Protein AF-A0A974Z1P3-F1 (afdb_monomer)

Sequence (113 aa):
MADDVELRAAVKVRVVDYPVGRHLAYLEREADGDGVVVRTGVVAGSCVDAADPERAWVPLVDAGSPEPTTTRYVAVADLIGELTDPGVPRHLAEGRPVHPPRQLFRTGRHRRD

Nearest PDB structures (foldseek):
  1soz-assembly1_C  TM=4.581E-01  e=2.219E-01  Escherichia coli
  8cd1-assembly1_v  TM=6.236E-01  e=1.532E+00  Pseudomonas phage phiKZ
  7d2p-assembly1_B  TM=5.222E-01  e=1.923E+00  Deinococcus radiodurans
  7ewj-assembly1_B  TM=4.780E-01  e=2.154E+00  Staphylococcus aureus

pLDDT: mean 73.5, std 18.25, range [42.91, 94.81]

Radius of gyration: 25.66 Å; Cα contacts (8 Å, |Δi|>4): 163; chains: 1; bounding box: 58×56×86 Å

Secondary structure (DSSP, 8-state):
-------------------TT-EEEEEEE-TTSS-EEEEEEEE-SPPBTTT-TTT-EEEEEETT-SS-PPPEEEEGGGEEEEEP-TTS-HHHHS-------------------

Solvent-accessible surface area (backbone atoms only — not comparable to full-atom values): 7359 Å² total; per-residue (Å²): 143,82,86,88,75,83,82,75,72,80,76,77,70,64,62,53,83,62,63,64,70,41,38,36,33,30,63,43,75,41,93,86,69,86,46,74,45,81,46,53,24,28,28,72,39,73,47,42,56,23,72,39,55,94,70,13,29,38,32,24,26,62,69,84,64,98,58,94,60,72,72,41,75,42,49,50,80,40,50,79,45,75,53,76,66,91,85,56,59,71,83,68,70,49,85,64,83,77,76,72,79,76,81,78,77,91,79,79,88,79,85,77,135

Foldseek 3Di:
DDDPPDPPPVPPQQFDWDDFQWKFWFWDADPVRPDIDIFIWTFHDTWDPRSDLQAIWTFTFGDPDPDDGDTDTDRSVGTPDTDDDPPDDPVRVPPDPPPPDPDPDPDDDDDDD

Structure (mmCIF, N/CA/C/O backbone):
data_AF-A0A974Z1P3-F1
#
_entry.id   AF-A0A974Z1P3-F1
#
loop_
_atom_site.group_PDB
_atom_site.id
_atom_site.type_symbol
_atom_site.label_atom_id
_atom_site.label_alt_id
_atom_site.label_comp_id
_atom_site.label_asym_id
_atom_site.label_entity_id
_atom_site.label_seq_id
_atom_site.pdbx_PDB_ins_code
_atom_site.Cartn_x
_atom_site.Cartn_y
_atom_site.Cartn_z
_atom_site.occupancy
_atom_site.B_iso_or_equiv
_atom_site.auth_seq_id
_atom_site.auth_comp_id
_atom_site.auth_asym_id
_atom_site.auth_atom_id
_atom_site.pdbx_PDB_model_num
ATOM 1 N N . MET A 1 1 ? 26.414 -39.726 -24.744 1.00 42.91 1 MET A N 1
ATOM 2 C CA . MET A 1 1 ? 26.186 -38.330 -25.158 1.00 42.91 1 MET A CA 1
ATOM 3 C C . MET A 1 1 ? 24.778 -37.988 -24.706 1.00 42.91 1 MET A C 1
ATOM 5 O O . MET A 1 1 ? 23.828 -38.133 -25.458 1.00 42.91 1 MET A O 1
ATOM 9 N N . ALA A 1 2 ? 24.651 -37.751 -23.408 1.00 48.66 2 ALA A N 1
ATOM 10 C CA . ALA A 1 2 ? 23.424 -37.354 -22.734 1.00 48.66 2 ALA A CA 1
ATOM 11 C C . ALA A 1 2 ? 23.763 -36.067 -21.974 1.00 48.66 2 ALA A C 1
ATOM 13 O O . ALA A 1 2 ? 24.948 -35.808 -21.772 1.00 48.66 2 ALA A O 1
ATOM 14 N N . ASP A 1 3 ? 22.732 -35.315 -21.605 1.00 48.41 3 ASP A N 1
ATOM 15 C CA . ASP A 1 3 ? 22.768 -34.007 -20.940 1.00 48.41 3 ASP A CA 1
ATOM 16 C C . ASP A 1 3 ? 22.731 -32.796 -21.876 1.00 48.41 3 ASP A C 1
ATOM 18 O O . ASP A 1 3 ? 23.673 -32.024 -21.989 1.00 48.41 3 ASP A O 1
ATOM 22 N N . ASP A 1 4 ? 21.558 -32.606 -22.480 1.00 51.88 4 ASP A N 1
ATOM 23 C CA . ASP A 1 4 ? 20.980 -31.269 -22.647 1.00 51.88 4 ASP A CA 1
ATOM 24 C C . ASP A 1 4 ? 19.503 -31.359 -22.220 1.00 51.88 4 ASP A C 1
ATOM 26 O O . ASP A 1 4 ? 18.567 -31.326 -23.017 1.00 51.88 4 ASP A O 1
ATOM 30 N N . VAL A 1 5 ? 19.289 -31.677 -20.938 1.00 54.16 5 VAL A N 1
ATOM 31 C CA . VAL A 1 5 ? 17.953 -31.668 -20.333 1.00 54.16 5 VAL A CA 1
ATOM 32 C C . VAL A 1 5 ? 17.677 -30.237 -19.896 1.00 54.16 5 VAL A C 1
ATOM 34 O O . VAL A 1 5 ? 18.276 -29.739 -18.945 1.00 54.16 5 VAL A O 1
ATOM 37 N N . GLU A 1 6 ? 16.771 -29.592 -20.630 1.00 55.41 6 GLU A N 1
ATOM 38 C CA . GLU A 1 6 ? 16.186 -28.282 -20.360 1.00 55.41 6 GLU A CA 1
ATOM 39 C C . GLU A 1 6 ? 15.903 -28.064 -18.863 1.00 55.41 6 GLU A C 1
ATOM 41 O O . GLU A 1 6 ? 14.855 -28.447 -18.340 1.00 55.41 6 GLU A O 1
ATOM 46 N N . LEU A 1 7 ? 16.786 -27.341 -18.170 1.00 48.09 7 LEU A N 1
ATOM 47 C CA . LEU A 1 7 ? 16.464 -26.725 -16.884 1.00 48.09 7 LEU A CA 1
ATOM 48 C C . LEU A 1 7 ? 15.663 -25.436 -17.124 1.00 48.09 7 LEU A C 1
ATOM 50 O O . LEU A 1 7 ? 16.075 -24.330 -16.782 1.00 48.09 7 LEU A O 1
ATOM 54 N N . ARG A 1 8 ? 14.465 -25.562 -17.703 1.00 47.72 8 ARG A N 1
ATOM 55 C CA . ARG A 1 8 ? 13.443 -24.509 -17.619 1.00 47.72 8 ARG A CA 1
ATOM 56 C C . ARG A 1 8 ? 12.779 -24.601 -16.253 1.00 47.72 8 ARG A C 1
ATOM 58 O O . ARG A 1 8 ? 11.623 -24.996 -16.123 1.00 47.72 8 ARG A O 1
ATOM 65 N N . ALA A 1 9 ? 13.538 -24.259 -15.213 1.00 52.88 9 ALA A N 1
ATOM 66 C CA . ALA A 1 9 ? 12.964 -23.979 -13.911 1.00 52.88 9 ALA A CA 1
ATOM 67 C C . ALA A 1 9 ? 11.928 -22.870 -14.117 1.00 52.88 9 ALA A C 1
ATOM 69 O O . ALA A 1 9 ? 12.272 -21.749 -14.492 1.00 52.88 9 ALA A O 1
ATOM 70 N N . ALA A 1 10 ? 10.649 -23.200 -13.946 1.00 48.91 10 ALA A N 1
ATOM 71 C CA . ALA A 1 10 ? 9.578 -22.224 -13.944 1.00 48.91 10 ALA A CA 1
ATOM 72 C C . ALA A 1 10 ? 9.824 -21.281 -12.761 1.00 48.91 10 ALA A C 1
ATOM 74 O O . ALA A 1 10 ? 9.427 -21.563 -11.629 1.00 48.91 10 ALA A O 1
ATOM 75 N N . VAL A 1 11 ? 10.535 -20.180 -13.010 1.00 53.62 11 VAL A N 1
ATOM 76 C CA . VAL A 1 11 ? 10.658 -19.079 -12.062 1.00 53.62 11 VAL A CA 1
ATOM 77 C C . VAL A 1 11 ? 9.252 -18.526 -11.913 1.00 53.62 11 VAL A C 1
ATOM 79 O O . VAL A 1 11 ? 8.752 -17.786 -12.757 1.00 53.62 11 VAL A O 1
ATOM 82 N N . LYS A 1 12 ? 8.562 -18.970 -10.863 1.00 56.53 12 LYS A N 1
ATOM 83 C CA . LYS A 1 12 ? 7.257 -18.446 -10.486 1.00 56.53 12 LYS A CA 1
ATOM 84 C C . LYS A 1 12 ? 7.496 -17.033 -9.968 1.00 56.53 12 LYS A C 1
ATOM 86 O O . LYS A 1 12 ? 7.724 -16.852 -8.775 1.00 56.53 12 LYS A O 1
ATOM 91 N N . VAL A 1 13 ? 7.503 -16.061 -10.880 1.00 56.81 13 VAL A N 1
ATOM 92 C CA . VAL A 1 13 ? 7.567 -14.637 -10.547 1.00 56.81 13 VAL A CA 1
ATOM 93 C C . VAL A 1 13 ? 6.408 -14.362 -9.596 1.00 56.81 13 VAL A C 1
ATOM 95 O O . VAL A 1 13 ? 5.239 -14.478 -9.971 1.00 56.81 13 VAL A O 1
ATOM 98 N N . ARG A 1 14 ? 6.724 -14.100 -8.327 1.00 62.78 14 ARG A N 1
ATOM 99 C CA . ARG A 1 14 ? 5.731 -13.655 -7.354 1.00 62.78 14 ARG A CA 1
ATOM 100 C C . ARG A 1 14 ? 5.531 -12.172 -7.602 1.00 62.78 14 ARG A C 1
ATOM 102 O O . ARG A 1 14 ? 6.331 -11.366 -7.148 1.00 62.78 14 ARG A O 1
ATOM 109 N N . VAL A 1 15 ? 4.497 -11.850 -8.369 1.00 71.38 15 VAL A N 1
ATOM 110 C CA . VAL A 1 15 ? 4.080 -10.464 -8.559 1.00 71.38 15 VAL A CA 1
ATOM 111 C C . VAL A 1 15 ? 3.554 -9.943 -7.225 1.00 71.38 15 VAL A C 1
ATOM 113 O O . VAL A 1 15 ? 2.711 -10.592 -6.600 1.00 71.38 15 VAL A O 1
ATOM 116 N N . VAL A 1 16 ? 4.074 -8.804 -6.783 1.00 82.75 16 VAL A N 1
ATOM 117 C CA . VAL A 1 16 ? 3.544 -8.082 -5.627 1.00 82.75 16 VAL A CA 1
ATOM 118 C C . VAL A 1 16 ? 2.328 -7.289 -6.082 1.00 82.75 16 VAL A C 1
ATOM 120 O O . VAL A 1 16 ? 2.438 -6.433 -6.955 1.00 82.75 16 VAL A O 1
ATOM 123 N N . ASP A 1 17 ? 1.174 -7.579 -5.494 1.00 85.56 17 ASP A N 1
ATOM 124 C CA . ASP A 1 17 ? -0.073 -6.885 -5.794 1.00 85.56 17 ASP A CA 1
ATOM 125 C C . ASP A 1 17 ? -0.752 -6.464 -4.491 1.00 85.56 17 ASP A C 1
ATOM 127 O O . ASP A 1 17 ? -1.092 -7.304 -3.656 1.00 85.56 17 ASP A O 1
ATOM 131 N N . TYR A 1 18 ? -0.931 -5.154 -4.328 1.00 88.88 18 TYR A N 1
ATOM 132 C CA . TYR A 1 18 ? -1.702 -4.566 -3.240 1.00 88.88 18 TYR A CA 1
ATOM 133 C C . TYR A 1 18 ? -2.903 -3.832 -3.842 1.00 88.88 18 TYR A C 1
ATOM 135 O O . TYR A 1 18 ? -2.718 -2.841 -4.552 1.00 88.88 18 TYR A O 1
ATOM 143 N N . PRO A 1 19 ? -4.138 -4.288 -3.572 1.00 89.56 19 PRO A N 1
ATOM 144 C CA . PRO A 1 19 ? -5.331 -3.629 -4.081 1.00 89.56 19 PRO A CA 1
ATOM 145 C C . PRO A 1 19 ? -5.462 -2.184 -3.588 1.00 89.56 19 PRO A C 1
ATOM 147 O O . PRO A 1 19 ? -5.254 -1.896 -2.407 1.00 89.56 19 PRO A O 1
ATOM 150 N N . VAL A 1 20 ? -5.898 -1.289 -4.477 1.00 90.44 20 VAL A N 1
ATOM 151 C CA . VAL A 1 20 ? -6.262 0.094 -4.128 1.00 90.44 20 VAL A CA 1
ATOM 152 C C . VAL A 1 20 ? -7.296 0.101 -2.998 1.00 90.44 20 VAL A C 1
ATOM 154 O O . VAL A 1 20 ? -8.233 -0.697 -2.992 1.00 90.44 20 VAL A O 1
ATOM 157 N N . GLY A 1 21 ? -7.118 0.998 -2.027 1.00 87.62 21 GLY A N 1
ATOM 158 C CA . GLY A 1 21 ? -7.963 1.098 -0.834 1.00 87.62 21 GLY A CA 1
ATOM 159 C C . GLY A 1 21 ? -7.510 0.233 0.348 1.00 87.62 21 GLY A C 1
ATOM 160 O O . GLY A 1 21 ? -8.043 0.379 1.450 1.00 87.62 21 GLY A O 1
ATOM 161 N N . ARG A 1 22 ? -6.510 -0.643 0.173 1.00 88.62 22 ARG A N 1
ATOM 162 C CA . ARG A 1 22 ? -5.933 -1.399 1.293 1.00 88.62 22 ARG A CA 1
ATOM 163 C C . ARG A 1 22 ? -5.180 -0.482 2.242 1.00 88.62 22 ARG A C 1
ATOM 165 O O . ARG A 1 22 ? -4.438 0.391 1.805 1.00 88.62 22 ARG A O 1
ATOM 172 N N . HIS A 1 23 ? -5.353 -0.719 3.537 1.00 90.56 23 HIS A N 1
ATOM 173 C CA . HIS A 1 23 ? -4.600 -0.034 4.576 1.00 90.56 23 HIS A CA 1
ATOM 174 C C . HIS A 1 23 ? -3.338 -0.834 4.882 1.00 90.56 23 HIS A C 1
ATOM 176 O O . HIS A 1 23 ? -3.420 -1.995 5.280 1.00 90.56 23 HIS A O 1
ATOM 182 N N . LEU A 1 24 ? -2.178 -0.215 4.699 1.00 91.81 24 LEU A N 1
ATOM 183 C CA . LEU A 1 24 ? -0.874 -0.813 4.961 1.00 91.81 24 LEU A CA 1
ATOM 184 C C . LEU A 1 24 ? -0.162 -0.050 6.073 1.00 91.81 24 LEU A C 1
ATOM 186 O O . LEU A 1 24 ? -0.277 1.173 6.172 1.00 91.81 24 LEU A O 1
ATOM 190 N N . ALA A 1 25 ? 0.593 -0.778 6.887 1.00 92.38 25 ALA A N 1
ATOM 191 C CA . ALA A 1 25 ? 1.550 -0.219 7.826 1.00 92.38 25 ALA A CA 1
ATOM 192 C C . ALA A 1 25 ? 2.971 -0.350 7.262 1.00 92.38 25 ALA A C 1
ATOM 194 O O . ALA A 1 25 ? 3.324 -1.381 6.681 1.00 92.38 25 ALA A O 1
ATOM 195 N N . TYR A 1 26 ? 3.785 0.685 7.447 1.00 92.94 26 TYR A N 1
ATOM 196 C CA . TYR A 1 26 ? 5.147 0.751 6.925 1.00 92.94 26 TYR A CA 1
ATOM 197 C C . TYR A 1 26 ? 6.101 1.463 7.882 1.00 92.94 26 TYR A C 1
ATOM 199 O O . TYR A 1 26 ? 5.675 2.223 8.755 1.00 92.94 26 TYR A O 1
ATOM 207 N N . LEU A 1 27 ? 7.393 1.197 7.712 1.00 92.81 27 LEU A N 1
ATOM 208 C CA . LEU A 1 27 ? 8.467 1.844 8.453 1.00 92.81 27 LEU A CA 1
ATOM 209 C C . LEU A 1 27 ? 8.913 3.117 7.734 1.00 92.81 27 LEU A C 1
ATOM 211 O O . LEU A 1 27 ? 9.183 3.109 6.536 1.00 92.81 27 LEU A O 1
ATOM 215 N N . GLU A 1 28 ? 9.037 4.210 8.477 1.00 90.94 28 GLU A N 1
ATOM 216 C CA . GLU A 1 28 ? 9.705 5.430 8.030 1.00 90.94 28 GLU A CA 1
ATOM 217 C C . GLU A 1 28 ? 10.891 5.703 8.954 1.00 90.94 28 GLU A C 1
ATOM 219 O O . GLU A 1 28 ? 10.758 5.675 10.177 1.00 90.94 28 GLU A O 1
ATOM 224 N N . ARG A 1 29 ? 12.062 5.963 8.370 1.00 89.44 29 ARG A N 1
ATOM 225 C CA . ARG A 1 29 ? 13.233 6.411 9.130 1.00 89.44 29 ARG A CA 1
ATOM 226 C C . ARG A 1 29 ? 13.097 7.895 9.423 1.00 89.44 29 ARG A C 1
ATOM 228 O O . ARG A 1 29 ? 12.781 8.674 8.525 1.00 89.44 29 ARG A O 1
ATOM 235 N N . GLU A 1 30 ? 13.364 8.275 10.662 1.00 88.25 30 GLU A N 1
ATOM 236 C CA . GLU A 1 30 ? 13.434 9.679 11.045 1.00 88.25 30 GLU A CA 1
ATOM 237 C C . GLU A 1 30 ? 14.611 10.368 10.345 1.00 88.25 30 GLU A C 1
ATOM 239 O O . GLU A 1 30 ? 15.637 9.746 10.057 1.00 88.25 30 GLU A O 1
ATOM 244 N N . ALA A 1 31 ? 14.461 11.664 10.063 1.00 82.69 31 ALA A N 1
ATOM 245 C CA . ALA A 1 31 ? 15.448 12.442 9.312 1.00 82.69 31 ALA A CA 1
ATOM 246 C C . ALA A 1 31 ? 16.823 12.488 10.000 1.00 82.69 31 ALA A C 1
ATOM 248 O O . ALA A 1 31 ? 17.848 12.510 9.322 1.00 82.69 31 ALA A O 1
ATOM 249 N N . ASP A 1 32 ? 16.835 12.444 11.333 1.00 86.25 32 ASP A N 1
ATOM 250 C CA . ASP A 1 32 ? 18.050 12.455 12.151 1.00 86.25 32 ASP A CA 1
ATOM 251 C C . ASP A 1 32 ? 18.700 11.063 12.282 1.00 86.25 32 ASP A C 1
ATOM 253 O O . ASP A 1 32 ? 19.778 10.924 12.855 1.00 86.25 32 ASP A O 1
ATOM 257 N N . GLY A 1 33 ? 18.072 10.023 11.719 1.00 74.69 33 GLY A N 1
ATOM 258 C CA . GLY A 1 33 ? 18.645 8.684 11.574 1.00 74.69 33 GLY A CA 1
ATOM 259 C C . GLY A 1 33 ? 18.643 7.809 12.829 1.00 74.69 33 GLY A C 1
ATOM 260 O O . GLY A 1 33 ? 19.022 6.643 12.729 1.00 74.69 33 GLY A O 1
ATOM 261 N N . ASP A 1 34 ? 18.196 8.326 13.975 1.00 84.75 34 ASP A N 1
ATOM 262 C CA . ASP A 1 34 ? 18.231 7.609 15.261 1.00 84.75 34 ASP A CA 1
ATOM 263 C C . ASP A 1 34 ? 16.904 6.900 15.609 1.00 84.75 34 ASP A C 1
ATOM 265 O O . ASP A 1 34 ? 16.799 6.187 16.607 1.00 84.75 34 ASP A O 1
ATOM 269 N N . GLY A 1 35 ? 15.880 7.052 14.761 1.00 85.69 35 GLY A N 1
ATOM 270 C CA . GLY A 1 35 ? 14.543 6.515 14.994 1.00 85.69 35 GLY A CA 1
ATOM 271 C C . GLY A 1 35 ? 13.897 5.901 13.756 1.00 85.69 35 GLY A C 1
ATOM 272 O O . GLY A 1 35 ? 14.149 6.290 12.612 1.00 85.69 35 GLY A O 1
ATOM 273 N N . VAL A 1 36 ? 13.030 4.921 14.001 1.00 90.38 36 VAL A N 1
ATOM 274 C CA . VAL A 1 36 ? 12.094 4.383 13.013 1.00 90.38 36 VAL A CA 1
ATOM 275 C C . VAL A 1 36 ? 10.695 4.540 13.580 1.00 90.38 36 VAL A C 1
ATOM 277 O O . VAL A 1 36 ? 10.408 4.065 14.679 1.00 90.38 36 VAL A O 1
ATOM 280 N N . VAL A 1 37 ? 9.817 5.176 12.814 1.00 90.69 37 VAL A N 1
ATOM 281 C CA . VAL A 1 37 ? 8.404 5.314 13.151 1.00 90.69 37 VAL A CA 1
ATOM 282 C C . VAL A 1 37 ? 7.569 4.391 12.279 1.00 90.69 37 VAL A C 1
ATOM 284 O O . VAL A 1 37 ? 7.866 4.157 11.107 1.00 90.69 37 VAL A O 1
ATOM 287 N N . VAL A 1 38 ? 6.500 3.858 12.862 1.00 91.12 38 VAL A N 1
ATOM 288 C CA . VAL A 1 38 ? 5.482 3.126 12.112 1.00 91.12 38 VAL A CA 1
ATOM 289 C C . VAL A 1 38 ? 4.434 4.117 11.635 1.00 91.12 38 VAL A C 1
ATOM 291 O O . VAL A 1 38 ? 3.852 4.845 12.440 1.00 91.12 38 VAL A O 1
ATOM 294 N N . ARG A 1 39 ? 4.158 4.111 10.333 1.00 90.81 39 ARG A N 1
ATOM 295 C CA . ARG A 1 39 ? 3.071 4.884 9.729 1.00 90.81 39 ARG A CA 1
ATOM 296 C C . ARG A 1 39 ? 2.094 3.988 9.009 1.00 90.81 39 ARG A C 1
ATOM 298 O O . ARG A 1 39 ? 2.355 2.816 8.753 1.00 90.81 39 ARG A O 1
ATOM 305 N N . THR A 1 40 ? 0.941 4.564 8.706 1.00 90.62 40 THR A N 1
ATOM 306 C CA . THR A 1 40 ? -0.157 3.879 8.038 1.00 90.62 40 THR A CA 1
ATOM 307 C C . THR A 1 40 ? -0.585 4.674 6.821 1.00 90.62 40 THR A C 1
ATOM 309 O O . THR A 1 40 ? -0.742 5.892 6.904 1.00 90.62 40 THR A O 1
ATOM 312 N N . GLY A 1 41 ? -0.812 3.991 5.707 1.00 91.19 41 GLY A N 1
ATOM 313 C CA . GLY A 1 41 ? -1.300 4.612 4.486 1.00 91.19 41 GLY A CA 1
ATOM 314 C C . GLY A 1 41 ? -2.303 3.735 3.758 1.00 91.19 41 GLY A C 1
ATOM 315 O O . GLY A 1 41 ? -2.412 2.537 4.018 1.00 91.19 41 GLY A O 1
ATOM 316 N N . VAL A 1 42 ? -3.043 4.351 2.845 1.00 91.44 42 VAL A N 1
ATOM 317 C CA . VAL A 1 42 ? -3.998 3.678 1.967 1.00 91.44 42 VAL A CA 1
ATOM 318 C C . VAL A 1 42 ? -3.389 3.559 0.578 1.00 91.44 42 VAL A C 1
ATOM 320 O O . VAL A 1 42 ? -2.856 4.534 0.053 1.00 91.44 42 VAL A O 1
ATOM 323 N N . VAL A 1 43 ? -3.465 2.375 -0.025 1.00 92.81 43 VAL A N 1
ATOM 324 C CA . VAL A 1 43 ? -2.971 2.139 -1.387 1.00 92.81 43 VAL A CA 1
ATOM 325 C C . VAL A 1 43 ? -3.760 2.986 -2.375 1.00 92.81 43 VAL A C 1
ATOM 327 O O . VAL A 1 43 ? -4.980 2.856 -2.478 1.00 92.81 43 VAL A O 1
ATOM 330 N N . ALA A 1 44 ? -3.055 3.848 -3.101 1.00 91.88 44 ALA A N 1
ATOM 331 C CA . ALA A 1 44 ? -3.637 4.818 -4.024 1.00 91.88 44 ALA A CA 1
ATOM 332 C C . ALA A 1 44 ? -3.581 4.369 -5.493 1.00 91.88 44 ALA A C 1
ATOM 334 O O . ALA A 1 44 ? -4.239 4.961 -6.346 1.00 91.88 44 ALA A O 1
ATOM 335 N N . GLY A 1 45 ? -2.806 3.330 -5.804 1.00 91.81 45 GLY A N 1
ATOM 336 C CA . GLY A 1 45 ? -2.604 2.862 -7.171 1.00 91.81 45 GLY A CA 1
ATOM 337 C C . GLY A 1 45 ? -1.816 1.560 -7.250 1.00 91.81 45 GLY A C 1
ATOM 338 O O . GLY A 1 45 ? -1.504 0.942 -6.234 1.00 91.81 45 GLY A O 1
ATOM 339 N N . SER A 1 46 ? -1.498 1.154 -8.478 1.00 92.75 46 SER A N 1
ATOM 340 C CA . SER A 1 46 ? -0.743 -0.068 -8.754 1.00 92.75 46 SER A CA 1
ATOM 341 C C . SER A 1 46 ? 0.702 0.017 -8.267 1.00 92.75 46 SER A C 1
ATOM 343 O O . SER A 1 46 ? 1.319 1.084 -8.290 1.00 92.75 46 SER A O 1
ATOM 345 N N . CYS A 1 47 ? 1.257 -1.133 -7.886 1.00 92.31 47 CYS A N 1
ATOM 346 C CA . CYS A 1 47 ? 2.666 -1.246 -7.528 1.00 92.31 47 CYS A CA 1
ATOM 347 C C . CYS A 1 47 ? 3.562 -0.964 -8.741 1.00 92.31 47 CYS A C 1
ATOM 349 O O . CYS A 1 47 ? 3.314 -1.454 -9.845 1.00 92.31 47 CYS A O 1
ATOM 351 N N . VAL A 1 48 ? 4.627 -0.202 -8.518 1.00 92.75 48 VAL A N 1
ATOM 352 C CA . VAL A 1 48 ? 5.717 -0.002 -9.478 1.00 92.75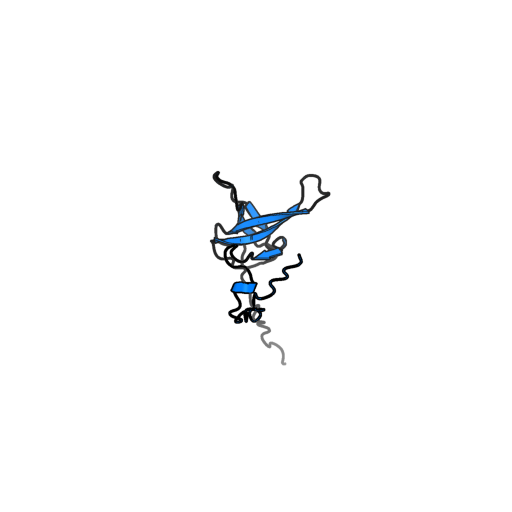 48 VAL A CA 1
ATOM 353 C C . VAL A 1 48 ? 6.702 -1.156 -9.318 1.00 92.75 48 VAL A C 1
ATOM 355 O O . VAL A 1 48 ? 6.920 -1.609 -8.198 1.00 92.75 48 VAL A O 1
ATOM 358 N N . ASP A 1 49 ? 7.264 -1.653 -10.423 1.00 90.94 49 ASP A N 1
ATOM 359 C CA . ASP A 1 49 ? 8.224 -2.771 -10.440 1.00 90.94 49 ASP A CA 1
ATOM 360 C C . ASP A 1 49 ? 7.728 -4.049 -9.737 1.00 90.94 49 ASP A C 1
ATOM 362 O O . ASP A 1 49 ? 8.503 -4.835 -9.203 1.00 90.94 49 ASP A O 1
ATOM 366 N N . ALA A 1 50 ? 6.417 -4.307 -9.803 1.00 88.06 50 ALA A N 1
ATOM 367 C CA . ALA A 1 50 ? 5.730 -5.415 -9.130 1.00 88.06 50 ALA A CA 1
ATOM 368 C C . ALA A 1 50 ? 6.304 -6.823 -9.403 1.00 88.06 50 ALA A C 1
ATOM 370 O O . ALA A 1 50 ? 6.012 -7.759 -8.661 1.00 88.06 50 ALA A O 1
ATOM 371 N N . ALA A 1 51 ? 7.089 -6.997 -10.469 1.00 88.00 51 ALA A N 1
ATOM 372 C CA . ALA A 1 51 ? 7.745 -8.260 -10.803 1.00 88.00 51 ALA A CA 1
ATOM 373 C C . ALA A 1 51 ? 8.976 -8.567 -9.927 1.00 88.00 51 ALA A C 1
ATOM 375 O O . ALA A 1 51 ? 9.385 -9.727 -9.866 1.00 88.00 51 ALA A O 1
ATOM 376 N N . ASP A 1 52 ? 9.551 -7.560 -9.263 1.00 88.88 52 ASP A N 1
ATOM 377 C CA . ASP A 1 52 ? 10.714 -7.692 -8.383 1.00 88.88 52 ASP A CA 1
ATOM 378 C C . ASP A 1 52 ? 10.406 -7.084 -6.998 1.00 88.88 52 ASP A C 1
ATOM 380 O O . ASP A 1 52 ? 10.459 -5.865 -6.836 1.00 88.88 52 ASP A O 1
ATOM 384 N N . PRO A 1 53 ? 10.091 -7.901 -5.974 1.00 84.00 53 PRO A N 1
ATOM 385 C CA . PRO A 1 53 ? 9.714 -7.405 -4.649 1.00 84.00 53 PRO A CA 1
ATOM 386 C C . PRO A 1 53 ? 10.815 -6.595 -3.951 1.00 84.00 53 PRO A C 1
ATOM 388 O O . PRO A 1 53 ? 10.495 -5.789 -3.082 1.00 84.00 53 PRO A O 1
ATOM 391 N N . GLU A 1 54 ? 12.089 -6.776 -4.312 1.00 88.06 54 GLU A N 1
ATOM 392 C CA . GLU A 1 54 ? 13.198 -6.006 -3.728 1.00 88.06 54 GLU A CA 1
ATOM 393 C C . GLU A 1 54 ? 13.285 -4.587 -4.302 1.00 88.06 54 GLU A C 1
ATOM 395 O O . GLU A 1 54 ? 13.893 -3.702 -3.700 1.00 88.06 54 GLU A O 1
ATOM 400 N N . ARG A 1 55 ? 12.664 -4.364 -5.464 1.00 89.56 55 ARG A N 1
ATOM 401 C CA . ARG A 1 55 ? 12.627 -3.074 -6.163 1.00 89.56 55 ARG A CA 1
ATOM 40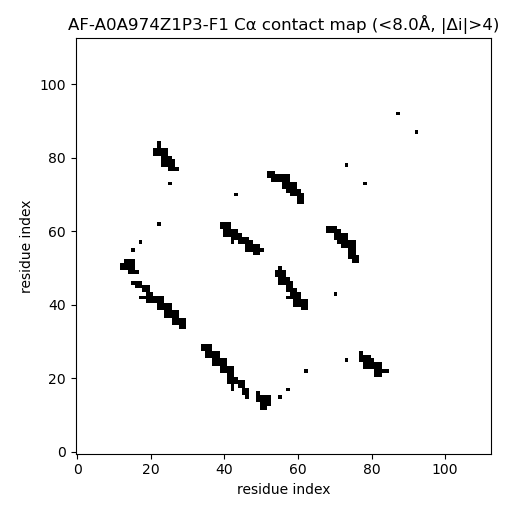2 C C . ARG A 1 55 ? 11.233 -2.477 -6.241 1.00 89.56 55 ARG A C 1
ATOM 404 O O . ARG A 1 55 ? 11.098 -1.356 -6.713 1.00 89.56 55 ARG A O 1
ATOM 411 N N . ALA A 1 56 ? 10.218 -3.215 -5.807 1.00 92.75 56 ALA A N 1
ATOM 412 C CA . ALA A 1 56 ? 8.838 -2.802 -5.924 1.00 92.75 56 ALA A CA 1
ATOM 413 C C . ALA A 1 56 ? 8.503 -1.652 -4.966 1.00 92.75 56 ALA A C 1
ATOM 415 O O . ALA A 1 56 ? 8.917 -1.635 -3.801 1.00 92.75 56 ALA A O 1
ATOM 416 N N . TRP A 1 57 ? 7.679 -0.726 -5.452 1.00 94.44 57 TRP A N 1
ATOM 417 C CA . TRP A 1 57 ? 7.186 0.419 -4.689 1.00 94.44 57 TRP A CA 1
ATOM 418 C C . TRP A 1 57 ? 5.667 0.466 -4.706 1.00 94.44 57 TRP A C 1
ATOM 420 O O . TRP A 1 57 ? 5.035 0.258 -5.742 1.00 94.44 57 TRP A O 1
ATOM 430 N N . VAL A 1 58 ? 5.077 0.807 -3.566 1.00 94.31 58 VAL A N 1
ATOM 431 C CA . VAL A 1 58 ? 3.632 0.944 -3.398 1.00 94.31 58 VAL A CA 1
ATOM 432 C C . VAL A 1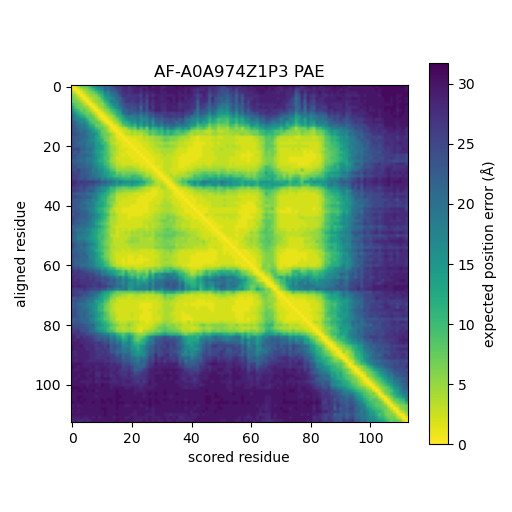 58 ? 3.284 2.421 -3.221 1.00 94.31 58 VAL A C 1
ATOM 434 O O . VAL A 1 58 ? 3.814 3.058 -2.307 1.00 94.3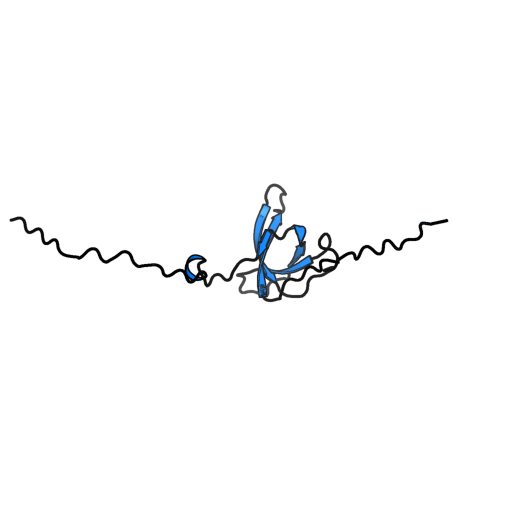1 58 VAL A O 1
ATOM 437 N N . PRO A 1 59 ? 2.409 2.992 -4.066 1.00 94.81 59 PRO A N 1
ATOM 438 C CA . PRO A 1 59 ? 1.905 4.343 -3.863 1.00 94.81 59 PRO A CA 1
ATOM 439 C C . PRO A 1 59 ? 0.885 4.349 -2.717 1.00 94.81 59 PRO A C 1
ATOM 441 O O . PRO A 1 59 ? -0.199 3.772 -2.826 1.00 94.81 59 PRO A O 1
ATOM 444 N N . LEU A 1 60 ? 1.228 5.018 -1.620 1.00 93.06 60 LEU A N 1
ATOM 445 C CA . LEU A 1 60 ? 0.391 5.199 -0.439 1.00 93.06 60 LEU A CA 1
ATOM 446 C C . LEU A 1 60 ? 0.003 6.667 -0.260 1.00 93.06 60 LEU A C 1
ATOM 448 O O . LEU A 1 60 ? 0.794 7.574 -0.510 1.00 93.06 60 LEU A O 1
ATOM 452 N N . VAL A 1 61 ? -1.207 6.898 0.234 1.00 91.06 61 VAL A N 1
ATOM 453 C CA . VAL A 1 61 ? -1.638 8.188 0.784 1.00 91.06 61 VAL A CA 1
ATOM 454 C C . VAL A 1 61 ? -1.782 8.082 2.296 1.00 91.06 61 VAL A C 1
ATOM 456 O O . VAL A 1 61 ? -2.213 7.046 2.800 1.00 91.06 61 VAL A O 1
ATOM 459 N N . ASP A 1 62 ? -1.421 9.133 3.031 1.00 85.06 62 ASP A N 1
ATOM 460 C CA . ASP A 1 62 ? -1.499 9.124 4.495 1.00 85.06 62 ASP A CA 1
ATOM 461 C C . ASP A 1 62 ? -2.947 8.933 4.975 1.00 85.06 62 ASP A C 1
ATOM 463 O O . ASP A 1 62 ? -3.862 9.671 4.597 1.00 85.06 62 ASP A O 1
ATOM 467 N N . ALA A 1 63 ? -3.152 7.934 5.837 1.00 71.75 63 ALA A N 1
ATOM 468 C CA . ALA A 1 63 ? -4.449 7.671 6.443 1.00 71.75 63 ALA A CA 1
ATOM 469 C C . ALA A 1 63 ? -4.700 8.696 7.563 1.00 71.75 63 ALA A C 1
ATOM 471 O O . ALA A 1 63 ? -4.095 8.611 8.628 1.00 71.75 63 ALA A O 1
ATOM 472 N N . GLY A 1 64 ? -5.580 9.675 7.322 1.00 64.00 64 GLY A N 1
ATOM 473 C CA . GLY A 1 64 ? -6.032 10.630 8.346 1.00 64.00 64 GLY A CA 1
ATOM 474 C C . GLY A 1 64 ? -5.794 12.114 8.057 1.00 64.00 64 GLY A C 1
ATOM 475 O O . GLY A 1 64 ? -6.134 12.935 8.906 1.00 64.00 64 GLY A O 1
ATOM 476 N N . SER A 1 65 ? -5.256 12.484 6.890 1.00 55.09 65 SER A N 1
ATOM 477 C CA . SER A 1 65 ? -5.1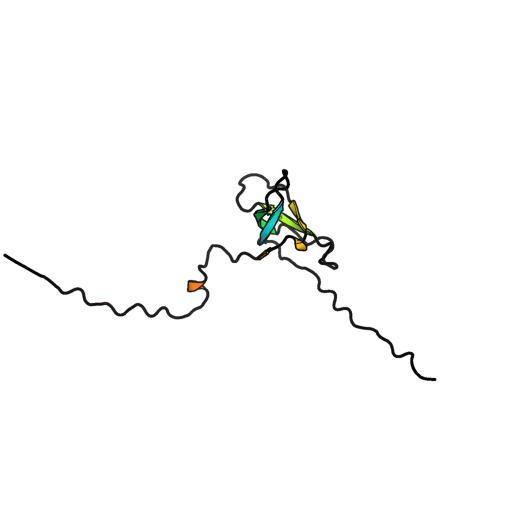38 13.901 6.520 1.00 55.09 65 SER A CA 1
ATOM 478 C C . SER A 1 65 ? -6.380 14.393 5.754 1.00 55.09 65 SER A C 1
ATOM 480 O O . SER A 1 65 ? -6.790 13.737 4.794 1.00 55.09 65 SER A O 1
ATOM 482 N N . PRO A 1 66 ? -6.990 15.529 6.145 1.00 51.31 66 PRO A N 1
ATOM 483 C CA . PRO A 1 66 ? -8.122 16.135 5.437 1.00 51.31 66 PRO A CA 1
ATOM 484 C C . PRO A 1 66 ? -7.722 16.911 4.167 1.00 51.31 66 PRO A C 1
ATOM 486 O O . PRO A 1 66 ? -8.594 17.343 3.416 1.00 51.31 66 PRO A O 1
ATOM 489 N N . GLU A 1 67 ? -6.426 17.109 3.927 1.00 54.06 67 GLU A N 1
ATOM 490 C CA . GLU A 1 67 ? -5.882 17.847 2.780 1.00 54.06 67 GLU A CA 1
ATOM 491 C C . GLU A 1 67 ? -5.370 16.887 1.693 1.00 54.06 67 GLU A C 1
ATOM 493 O O . GLU A 1 67 ? -5.077 15.733 2.019 1.00 54.06 67 GLU A O 1
ATOM 498 N N . PRO A 1 68 ? -5.261 17.312 0.411 1.00 52.62 68 PRO A N 1
ATOM 499 C CA . PRO A 1 68 ? -4.781 16.450 -0.669 1.00 52.62 68 PRO A CA 1
ATOM 500 C C . PRO A 1 68 ? -3.418 15.861 -0.305 1.00 52.62 68 PRO A C 1
ATOM 502 O O . PRO A 1 68 ? -2.394 16.543 -0.283 1.00 52.62 68 PRO A O 1
ATOM 505 N N . THR A 1 69 ? -3.435 14.578 0.032 1.00 65.69 69 THR A N 1
ATOM 506 C CA . THR A 1 69 ? -2.284 13.832 0.510 1.00 65.69 69 THR A CA 1
ATOM 507 C C . THR A 1 69 ? -1.332 13.612 -0.649 1.00 65.69 69 THR A C 1
ATOM 509 O O . THR A 1 69 ? -1.659 12.954 -1.637 1.00 65.69 69 THR A O 1
ATOM 512 N N . THR A 1 70 ? -0.128 14.168 -0.536 1.00 81.38 70 THR A N 1
ATOM 513 C CA . THR A 1 70 ? 0.977 13.809 -1.423 1.00 81.38 70 THR A CA 1
ATOM 514 C C . THR A 1 70 ? 1.120 12.291 -1.420 1.00 81.38 70 THR A C 1
ATOM 516 O O . THR A 1 70 ? 1.294 11.681 -0.365 1.00 81.38 70 THR A O 1
ATOM 519 N N . THR A 1 71 ? 1.028 11.674 -2.599 1.00 88.62 71 THR A N 1
ATOM 520 C CA . THR A 1 71 ? 1.290 10.242 -2.744 1.00 88.62 71 THR A CA 1
ATOM 521 C C . THR A 1 71 ? 2.747 9.968 -2.398 1.00 88.62 71 THR A C 1
ATOM 523 O O . THR A 1 71 ? 3.658 10.554 -2.984 1.00 88.62 71 THR A O 1
ATOM 526 N N . ARG A 1 72 ? 2.968 9.056 -1.457 1.00 90.19 72 ARG A N 1
ATOM 527 C CA . ARG A 1 72 ? 4.285 8.566 -1.074 1.00 90.19 72 ARG A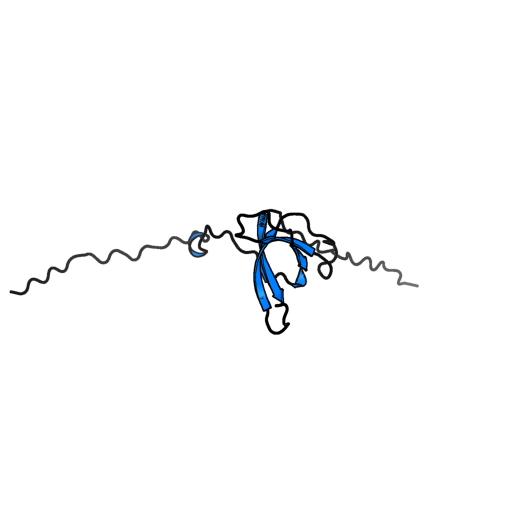 CA 1
ATOM 528 C C . ARG A 1 72 ? 4.515 7.199 -1.699 1.00 90.19 72 ARG A C 1
ATOM 530 O O . ARG A 1 72 ? 3.687 6.307 -1.564 1.00 90.19 72 ARG A O 1
ATOM 537 N N . TYR A 1 73 ? 5.664 7.018 -2.333 1.00 93.12 73 TYR A N 1
ATOM 538 C CA . TYR A 1 73 ? 6.108 5.705 -2.787 1.00 93.12 73 TYR A CA 1
ATOM 539 C C . TYR A 1 73 ? 6.885 5.033 -1.661 1.00 93.12 73 TYR A C 1
ATOM 541 O O . TYR A 1 73 ? 7.912 5.547 -1.224 1.00 93.12 73 TYR A O 1
ATOM 549 N N . VAL A 1 74 ? 6.372 3.907 -1.177 1.00 93.75 74 VAL A N 1
ATOM 550 C CA . VAL A 1 74 ? 6.972 3.127 -0.090 1.00 93.75 74 VAL A CA 1
ATOM 551 C C . VAL A 1 74 ? 7.516 1.825 -0.659 1.00 93.75 74 VAL A C 1
ATOM 553 O O . VAL A 1 74 ? 6.806 1.134 -1.389 1.00 93.75 74 VAL A O 1
ATOM 556 N N . ALA A 1 75 ? 8.770 1.497 -0.352 1.00 94.50 75 ALA A N 1
ATOM 557 C CA . ALA A 1 75 ? 9.370 0.246 -0.796 1.00 94.50 75 ALA A CA 1
ATOM 558 C C . ALA A 1 75 ? 8.643 -0.940 -0.152 1.00 94.50 75 ALA A C 1
ATOM 560 O O . ALA A 1 75 ? 8.314 -0.909 1.034 1.00 94.50 75 ALA A O 1
ATOM 561 N N . VAL A 1 76 ? 8.428 -2.014 -0.913 1.00 92.69 76 VAL A N 1
ATOM 562 C CA . VAL A 1 76 ? 7.765 -3.223 -0.395 1.00 92.69 76 VAL A CA 1
ATOM 563 C C . VAL A 1 76 ? 8.519 -3.816 0.800 1.00 92.69 76 VAL A C 1
ATOM 565 O O . VAL A 1 76 ? 7.890 -4.333 1.719 1.00 92.69 76 VAL A O 1
ATOM 568 N N . ALA A 1 77 ? 9.846 -3.678 0.829 1.00 91.44 77 ALA A N 1
ATOM 569 C CA . ALA A 1 77 ? 10.691 -4.123 1.935 1.00 91.44 77 ALA A CA 1
ATOM 570 C C . ALA A 1 77 ? 10.434 -3.384 3.265 1.00 91.44 77 ALA A C 1
ATOM 572 O O . ALA A 1 77 ? 10.725 -3.935 4.324 1.00 91.44 77 ALA A O 1
ATOM 573 N N . ASP A 1 78 ? 9.880 -2.168 3.222 1.00 93.38 78 ASP A N 1
ATOM 574 C CA . ASP A 1 78 ? 9.559 -1.374 4.414 1.00 93.38 78 ASP A CA 1
ATOM 575 C C . ASP A 1 78 ? 8.112 -1.596 4.897 1.00 93.38 78 ASP A C 1
ATOM 577 O O . ASP A 1 78 ? 7.704 -1.053 5.929 1.00 93.38 78 ASP A O 1
ATOM 581 N N . LEU A 1 79 ? 7.315 -2.395 4.178 1.00 93.00 79 LEU A N 1
ATOM 582 C CA . LEU A 1 79 ? 5.966 -2.768 4.597 1.00 93.00 79 LEU A CA 1
ATOM 583 C C . LEU A 1 79 ? 6.029 -3.813 5.712 1.00 93.00 79 LEU A C 1
ATOM 585 O O . LEU A 1 79 ? 6.676 -4.850 5.583 1.00 93.00 79 LEU A O 1
ATOM 589 N N . ILE A 1 80 ? 5.295 -3.568 6.796 1.00 91.56 80 ILE A N 1
ATOM 590 C CA . ILE A 1 80 ? 5.273 -4.458 7.969 1.00 91.56 80 ILE A CA 1
ATOM 591 C C . ILE A 1 80 ? 3.950 -5.202 8.145 1.00 91.56 80 ILE A C 1
ATOM 593 O O . ILE A 1 80 ? 3.863 -6.116 8.965 1.00 91.56 80 ILE A O 1
ATOM 597 N N . GLY A 1 81 ? 2.920 -4.851 7.373 1.00 88.12 81 GLY A N 1
ATOM 598 C CA . GLY A 1 81 ? 1.692 -5.635 7.303 1.00 88.12 81 GLY A CA 1
ATOM 599 C C . GLY A 1 81 ? 0.482 -4.866 6.793 1.00 88.12 81 GLY A C 1
ATOM 600 O O . GLY A 1 81 ? 0.479 -3.639 6.702 1.00 88.12 81 GLY A O 1
ATOM 601 N N . GLU A 1 82 ? -0.572 -5.618 6.491 1.00 89.12 82 GLU A N 1
ATOM 602 C CA . GLU A 1 82 ? -1.887 -5.064 6.187 1.00 89.12 82 GLU A CA 1
ATOM 603 C C . GLU A 1 82 ? -2.675 -4.826 7.476 1.00 89.12 82 GLU A C 1
ATOM 605 O O . GLU A 1 82 ? -2.720 -5.672 8.377 1.00 89.12 82 GLU A O 1
ATOM 610 N N . LEU A 1 83 ? -3.338 -3.679 7.553 1.00 81.12 83 LEU A N 1
ATOM 611 C CA . LEU A 1 83 ? -4.268 -3.367 8.623 1.00 81.12 83 LEU A CA 1
ATOM 612 C C . LEU A 1 83 ? -5.665 -3.812 8.196 1.00 81.12 83 LEU A C 1
ATOM 614 O O . LEU A 1 83 ? -6.205 -3.367 7.184 1.00 81.12 83 LEU A O 1
ATOM 618 N N . THR A 1 84 ? -6.263 -4.706 8.981 1.00 71.56 84 THR A N 1
ATOM 619 C CA . THR A 1 84 ? -7.697 -4.994 8.884 1.00 71.56 84 THR A CA 1
ATOM 620 C C . THR A 1 84 ? -8.498 -3.742 9.210 1.00 71.56 84 THR A C 1
ATOM 622 O O . THR A 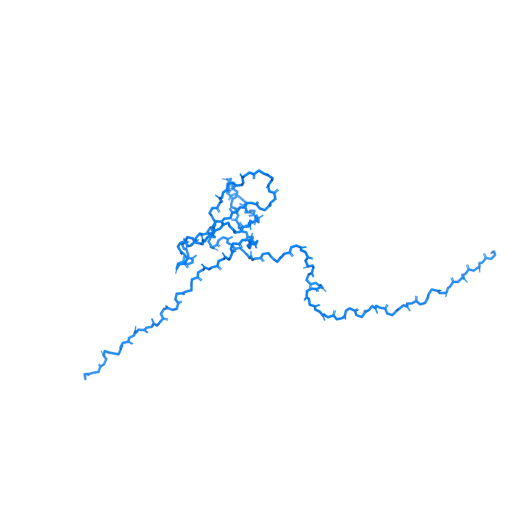1 84 ? -8.139 -3.017 10.139 1.00 71.56 84 THR A O 1
ATOM 625 N N . ASP A 1 85 ? -9.584 -3.538 8.464 1.00 60.91 85 ASP A N 1
ATOM 626 C CA . ASP A 1 85 ? -10.552 -2.459 8.647 1.00 60.91 85 ASP A CA 1
ATOM 627 C C . ASP A 1 85 ? -10.800 -2.153 10.138 1.00 60.91 85 ASP A C 1
ATOM 629 O O . ASP A 1 85 ? -11.099 -3.078 10.907 1.00 60.91 85 ASP A O 1
ATOM 633 N N . PRO A 1 86 ? -10.730 -0.881 10.573 1.00 55.22 86 PRO A N 1
ATOM 634 C CA . PRO A 1 86 ? -10.944 -0.508 11.973 1.00 55.22 86 PRO A CA 1
ATOM 635 C C . PRO A 1 86 ? -12.368 -0.810 12.481 1.00 55.22 86 PRO A C 1
ATOM 637 O O . PRO A 1 86 ? -12.639 -0.666 13.672 1.00 55.22 86 PRO A O 1
ATOM 640 N N . GLY A 1 87 ? -13.286 -1.241 11.608 1.00 50.19 87 GLY A N 1
ATOM 641 C CA . GLY A 1 87 ? -14.692 -1.479 11.932 1.00 50.19 87 GLY A CA 1
ATOM 642 C C . GLY A 1 87 ? -15.020 -2.817 12.597 1.00 50.19 87 GLY A C 1
ATOM 643 O O . GLY A 1 87 ? -16.119 -2.949 13.133 1.00 50.19 87 GLY A O 1
ATOM 644 N N . VAL A 1 88 ? -14.119 -3.808 12.598 1.00 49.12 88 VAL A N 1
ATOM 645 C CA . VAL A 1 88 ? -14.415 -5.112 13.218 1.00 49.12 88 VAL A CA 1
ATOM 646 C C . VAL A 1 88 ? -13.307 -5.509 14.187 1.00 49.12 88 VAL A C 1
ATOM 648 O O . VAL A 1 88 ? -12.265 -6.029 13.781 1.00 49.12 88 VAL A O 1
ATOM 651 N N . PRO A 1 89 ? -13.525 -5.316 15.497 1.00 51.62 89 PRO A 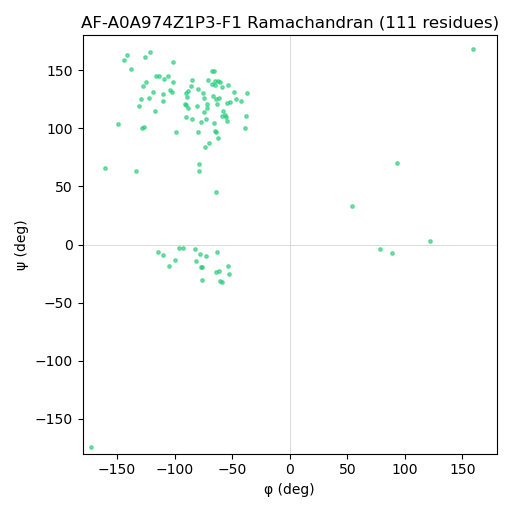N 1
ATOM 652 C CA . PRO A 1 89 ? -12.709 -5.963 16.505 1.00 51.62 89 PRO A CA 1
ATOM 653 C C . PRO A 1 89 ? -12.590 -7.459 16.194 1.00 51.62 89 PRO A C 1
ATOM 655 O O . PRO A 1 89 ? -13.595 -8.125 15.962 1.00 51.62 89 PRO A O 1
ATOM 658 N N . ARG A 1 90 ? -11.374 -8.016 16.211 1.00 53.72 90 ARG A N 1
ATOM 659 C CA . ARG A 1 90 ? -11.123 -9.429 15.851 1.00 53.72 90 ARG A CA 1
ATOM 660 C C . ARG A 1 90 ? -11.994 -10.436 16.621 1.00 53.72 90 ARG A C 1
ATOM 662 O O . ARG A 1 90 ? -12.295 -11.500 16.101 1.00 53.72 90 ARG A O 1
ATOM 669 N N . HIS A 1 91 ? -12.464 -10.072 17.816 1.00 56.06 91 HIS A N 1
ATOM 670 C CA . HIS A 1 91 ? -13.384 -10.879 18.626 1.00 56.06 91 HIS A CA 1
ATOM 671 C C . HIS A 1 91 ? -14.834 -10.935 18.098 1.00 56.06 91 HIS A C 1
ATOM 673 O O . HIS A 1 91 ? -15.628 -11.714 18.613 1.00 56.06 91 HIS A O 1
ATOM 679 N N . LEU A 1 92 ? -15.185 -10.109 17.109 1.00 51.94 92 LEU A N 1
ATOM 680 C CA . LEU A 1 92 ? -16.469 -10.114 16.398 1.00 51.94 92 LEU A CA 1
ATOM 681 C C . LEU A 1 92 ? -16.356 -10.710 14.984 1.00 51.94 92 LEU A C 1
ATOM 683 O O . LEU A 1 92 ? -17.372 -11.085 14.407 1.00 51.94 92 LEU A O 1
ATOM 687 N N . ALA A 1 93 ? -15.142 -10.792 14.422 1.00 52.34 93 ALA A N 1
ATOM 688 C CA . ALA A 1 93 ? -14.893 -11.331 13.081 1.00 52.34 93 ALA A CA 1
ATOM 689 C C . ALA A 1 93 ? -14.959 -12.867 13.040 1.00 52.34 93 ALA A C 1
ATOM 691 O O . ALA A 1 93 ? -15.360 -13.459 12.039 1.00 52.34 93 ALA A O 1
ATOM 692 N N . GLU A 1 94 ? -14.602 -13.520 14.143 1.00 55.12 94 GLU A N 1
ATOM 693 C CA . GLU A 1 94 ? -14.820 -14.947 14.325 1.00 55.12 94 GLU A CA 1
ATOM 694 C C . GLU A 1 94 ? -16.193 -15.128 14.963 1.00 55.12 94 GLU A C 1
ATOM 696 O O . GLU A 1 94 ? -16.385 -14.787 16.127 1.00 55.12 94 GLU A O 1
ATOM 701 N N . GLY A 1 95 ? -17.157 -15.663 14.212 1.00 49.66 95 GLY A N 1
ATOM 702 C CA . GLY A 1 95 ? -18.501 -16.014 14.682 1.00 49.66 95 GLY A CA 1
ATOM 703 C C . GLY A 1 95 ? -18.526 -17.119 15.747 1.00 49.66 95 GLY A C 1
ATOM 704 O O . GLY A 1 95 ? -19.323 -18.050 15.656 1.00 49.66 95 GLY A O 1
ATOM 705 N N . ARG A 1 96 ? -17.656 -17.058 16.759 1.00 53.09 96 ARG A N 1
ATOM 706 C CA . ARG A 1 96 ? -17.806 -17.823 17.988 1.00 53.09 96 ARG A CA 1
ATOM 707 C C . ARG A 1 96 ? -18.964 -17.207 18.767 1.00 53.09 96 ARG A C 1
ATOM 709 O O . ARG A 1 96 ? -18.887 -16.033 19.127 1.00 53.09 96 ARG A O 1
ATOM 716 N N . PRO A 1 97 ? -20.022 -17.976 19.069 1.00 50.59 97 PRO A N 1
ATOM 717 C CA . PRO A 1 97 ? -21.037 -17.514 19.990 1.00 50.59 97 PRO A CA 1
ATOM 718 C C . PRO A 1 97 ? -20.351 -17.212 21.322 1.00 50.59 97 PRO A C 1
ATOM 720 O O . PRO A 1 97 ? -19.883 -18.115 22.019 1.00 50.59 97 PRO A O 1
ATOM 723 N N . VAL A 1 98 ? -20.273 -15.929 21.671 1.00 53.66 98 VAL A N 1
ATOM 724 C CA . VAL A 1 98 ? -20.004 -15.512 23.041 1.00 53.66 98 VAL A CA 1
ATOM 725 C C . VAL A 1 98 ? -21.210 -15.991 23.828 1.00 53.66 98 VAL A C 1
ATOM 727 O O . VAL A 1 98 ? -22.270 -15.370 23.798 1.00 53.66 98 VAL A O 1
ATOM 730 N N . HIS A 1 99 ? -21.085 -17.142 24.483 1.00 57.88 99 HIS A N 1
ATOM 731 C CA . HIS A 1 99 ? -22.039 -17.511 25.511 1.00 57.88 99 HIS A CA 1
ATOM 732 C C . HIS A 1 99 ? -22.007 -16.385 26.548 1.00 57.88 99 HIS A C 1
ATOM 734 O O . HIS A 1 99 ? -20.959 -16.183 27.170 1.00 57.88 99 HIS A O 1
ATOM 740 N N . PRO A 1 100 ? -23.099 -15.622 26.733 1.00 53.97 100 PRO A N 1
ATOM 741 C CA . PRO A 1 100 ? -23.131 -14.673 27.825 1.00 53.97 100 PRO A CA 1
ATOM 742 C C . PRO A 1 100 ? -22.928 -15.471 29.118 1.00 53.97 100 PRO A C 1
ATOM 744 O O . PRO A 1 100 ? -23.532 -16.545 29.265 1.00 53.97 100 PRO A O 1
ATOM 747 N N . PRO A 1 101 ? -22.083 -15.004 30.056 1.00 54.81 101 PRO A N 1
ATOM 748 C CA . PRO A 1 101 ? -22.044 -15.608 31.373 1.00 54.81 101 PRO A CA 1
ATOM 749 C C . PRO A 1 101 ? -23.474 -15.583 31.912 1.00 54.81 101 PRO A C 1
ATOM 751 O O . PRO A 1 101 ? -24.123 -14.534 31.947 1.00 54.81 101 PRO A O 1
ATOM 754 N N . ARG A 1 102 ? -23.987 -16.777 32.232 1.00 54.66 102 ARG A N 1
ATOM 755 C CA . ARG A 1 102 ? -25.308 -16.979 32.827 1.00 54.66 102 ARG A CA 1
ATOM 756 C C . ARG A 1 102 ? -25.526 -15.913 33.895 1.00 54.66 102 ARG A C 1
ATOM 758 O O . ARG A 1 102 ? -24.718 -15.792 34.812 1.00 54.66 102 ARG A O 1
ATOM 765 N N . GLN A 1 103 ? -26.613 -15.160 33.733 1.00 54.22 103 GLN A N 1
ATOM 766 C CA . GLN A 1 103 ? -27.127 -14.200 34.699 1.00 54.22 103 GLN A CA 1
ATOM 767 C C . GLN A 1 103 ? -26.966 -14.749 36.121 1.00 54.22 103 GLN A C 1
ATOM 769 O O . GLN A 1 103 ? -27.646 -15.697 36.513 1.00 54.22 103 GLN A O 1
ATOM 774 N N . LEU A 1 104 ? -26.068 -14.146 36.899 1.00 58.22 104 LEU A N 1
ATOM 775 C CA . LEU A 1 104 ? -26.121 -14.273 38.345 1.00 58.22 104 LEU A CA 1
ATOM 776 C C . LEU A 1 104 ? -27.303 -13.420 38.790 1.00 58.22 104 LEU A C 1
ATOM 778 O O . LEU A 1 104 ? -27.300 -12.195 38.669 1.00 58.22 104 LEU A O 1
ATOM 782 N N . PHE A 1 105 ? -28.357 -14.112 39.204 1.00 48.75 105 PHE A N 1
ATOM 783 C CA . PHE A 1 105 ? -29.591 -13.532 39.691 1.00 48.75 105 PHE A CA 1
ATOM 784 C C . PHE A 1 105 ? -29.320 -12.416 40.700 1.00 48.75 105 PHE A C 1
ATOM 786 O O . PHE A 1 105 ? -28.667 -12.583 41.729 1.00 48.75 105 PHE A O 1
ATOM 793 N N . ARG A 1 106 ? -29.891 -11.259 40.383 1.00 50.78 106 ARG A N 1
ATOM 794 C CA . ARG A 1 106 ? -29.997 -10.094 41.243 1.00 50.78 106 ARG A CA 1
ATOM 795 C C . ARG A 1 106 ? -31.050 -10.370 42.320 1.00 50.78 106 ARG A C 1
ATOM 797 O O . ARG A 1 106 ? -32.185 -9.947 42.157 1.00 50.78 106 ARG A O 1
ATOM 804 N N . THR A 1 107 ? -30.696 -11.029 43.422 1.00 52.84 107 THR A N 1
ATOM 805 C CA . THR A 1 107 ? -31.503 -10.988 44.659 1.00 52.84 107 THR A CA 1
ATOM 806 C C . THR A 1 107 ? -30.625 -11.120 45.898 1.00 52.84 107 THR A C 1
ATOM 808 O O . THR A 1 107 ? -30.197 -12.209 46.260 1.00 52.84 107 THR A O 1
ATOM 811 N N . GLY A 1 108 ? -30.403 -9.999 46.577 1.00 45.06 108 GLY A N 1
ATOM 812 C CA . GLY A 1 108 ? -29.739 -9.947 47.875 1.00 45.06 108 GLY A CA 1
ATOM 813 C C . GLY A 1 108 ? -30.074 -8.639 48.578 1.00 45.06 108 GLY A C 1
ATOM 814 O O . GLY A 1 108 ? -29.218 -7.776 48.732 1.00 45.06 108 GLY A O 1
ATOM 815 N N . ARG A 1 109 ? -31.350 -8.450 48.943 1.00 56.66 109 ARG A N 1
ATOM 816 C CA . ARG A 1 109 ? -31.749 -7.406 49.896 1.00 56.66 109 ARG A CA 1
ATOM 817 C C . ARG A 1 109 ? -31.137 -7.763 51.250 1.00 56.66 109 ARG A C 1
ATOM 819 O O . ARG A 1 109 ? -31.665 -8.633 51.933 1.00 56.66 109 ARG A O 1
ATOM 826 N N . HIS A 1 110 ? -30.081 -7.070 51.659 1.00 53.34 110 HIS A N 1
ATOM 827 C CA . HIS A 1 110 ? -29.699 -7.023 53.066 1.00 53.34 110 HIS A CA 1
ATOM 828 C C . HIS A 1 110 ? -30.234 -5.733 53.678 1.00 53.34 110 HIS A C 1
ATOM 830 O O . HIS A 1 110 ? -29.662 -4.659 53.537 1.00 53.34 110 HIS A O 1
ATOM 836 N N . ARG A 1 111 ? -31.390 -5.878 54.328 1.00 48.28 111 ARG A N 1
ATOM 837 C CA . ARG A 1 111 ? -31.877 -4.977 55.368 1.00 48.28 111 ARG A CA 1
ATOM 838 C C . ARG A 1 111 ? -31.047 -5.275 56.620 1.00 48.28 111 ARG A C 1
ATOM 840 O O . ARG A 1 111 ? -30.965 -6.438 57.016 1.00 48.28 111 ARG A O 1
ATOM 847 N N . ARG A 1 112 ? -30.428 -4.264 57.218 1.00 53.34 112 ARG A N 1
ATOM 848 C CA . ARG A 1 1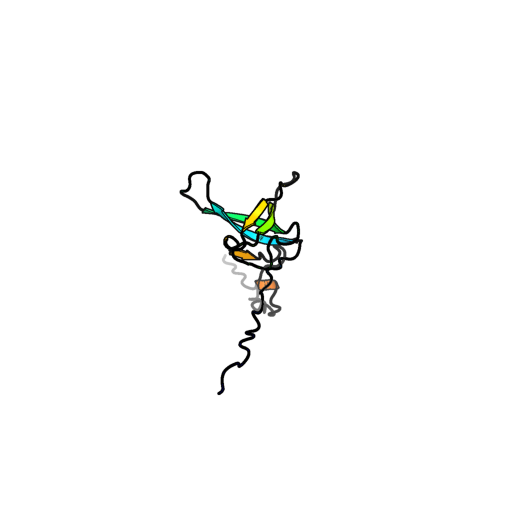12 ? -30.068 -4.282 58.637 1.00 53.34 112 ARG A CA 1
ATOM 849 C C . ARG A 1 112 ? -30.597 -2.992 59.239 1.00 53.34 112 ARG A C 1
ATOM 851 O O . ARG A 1 112 ? -30.376 -1.928 58.663 1.00 53.34 112 ARG A O 1
ATOM 858 N N . ASP A 1 113 ? -31.388 -3.187 60.286 1.00 61.31 113 ASP A N 1
ATOM 859 C CA . ASP A 1 113 ? -31.884 -2.167 61.205 1.00 61.31 113 ASP A CA 1
ATOM 860 C C . ASP A 1 113 ? -30.732 -1.426 61.901 1.00 61.31 113 ASP A C 1
ATOM 862 O O . ASP A 1 113 ? -29.633 -2.026 62.025 1.00 61.31 113 ASP A O 1
#

Mean predicted aligned error: 15.52 Å